Protein AF-A0A9E1LRX4-F1 (afdb_monomer)

pLDDT: mean 87.49, std 9.38, range [55.0, 97.81]

Sequence (116 aa):
MKLTSEQLVPWFNHRVYPMVAWVLVHFVLGALFVMAYGIAGHESGIPLFIISVAETLGVLLFVMSTIDDMKRLSEDMAEDFRSTRFGSSFVGFGVFALIFSILIIAVPVAHGLLFL

Nearest PDB structures (foldseek):
  9had-assembly1_A  TM=6.396E-01  e=3.186E+00  Dermatophagoides farinae

Structure (mmCIF, N/CA/C/O backbone):
data_AF-A0A9E1LRX4-F1
#
_entry.id   AF-A0A9E1LRX4-F1
#
loop_
_atom_site.group_PDB
_atom_site.id
_atom_site.type_symbol
_atom_site.label_atom_id
_atom_site.label_alt_id
_atom_site.label_comp_id
_atom_site.label_asym_id
_atom_site.label_entity_id
_atom_site.label_seq_id
_atom_site.pdbx_PDB_ins_code
_atom_site.Cartn_x
_atom_site.Cartn_y
_atom_site.Cartn_z
_atom_site.occupancy
_atom_site.B_iso_or_equiv
_atom_site.auth_seq_id
_atom_site.auth_comp_id
_atom_site.auth_asym_id
_atom_site.auth_atom_id
_atom_site.pdbx_PDB_model_num
ATOM 1 N N . MET A 1 1 ? -10.866 5.667 29.849 1.00 55.00 1 MET A N 1
ATOM 2 C CA . MET A 1 1 ? -12.247 6.052 29.478 1.00 55.00 1 MET A CA 1
ATOM 3 C C . MET A 1 1 ? -12.625 5.165 28.307 1.00 55.00 1 MET A C 1
ATOM 5 O O . MET A 1 1 ? -11.828 5.103 27.385 1.00 55.00 1 MET A O 1
ATOM 9 N N . LYS A 1 2 ? -13.724 4.409 28.374 1.00 67.06 2 LYS A N 1
ATOM 10 C CA . LYS A 1 2 ? -14.087 3.470 27.300 1.00 67.06 2 LYS A CA 1
ATOM 11 C C . LYS A 1 2 ? -14.806 4.228 26.172 1.00 67.06 2 LYS A C 1
ATOM 13 O O . LYS A 1 2 ? -15.649 5.070 26.473 1.00 67.06 2 LYS A O 1
ATOM 18 N N . LEU A 1 3 ? -14.443 3.979 24.913 1.00 68.62 3 LEU A N 1
ATOM 19 C CA . LEU A 1 3 ? -14.975 4.706 23.747 1.00 68.62 3 LEU A CA 1
ATOM 20 C C . LEU A 1 3 ? -16.400 4.253 23.381 1.00 68.62 3 LEU A C 1
ATOM 22 O O . LEU A 1 3 ? -16.699 3.059 23.440 1.00 68.62 3 LEU A O 1
ATOM 26 N N . THR A 1 4 ? -17.258 5.197 22.976 1.00 73.94 4 THR A N 1
ATOM 27 C CA . THR A 1 4 ? -18.653 4.941 22.557 1.00 73.94 4 THR A CA 1
ATOM 28 C C . THR A 1 4 ? -18.806 4.892 21.030 1.00 73.94 4 THR A C 1
ATOM 30 O O . THR A 1 4 ? -17.934 5.345 20.284 1.00 73.94 4 THR A O 1
ATOM 33 N N . SER A 1 5 ? -19.945 4.389 20.538 1.00 71.12 5 SER A N 1
ATOM 34 C CA . SER A 1 5 ? -20.263 4.330 19.0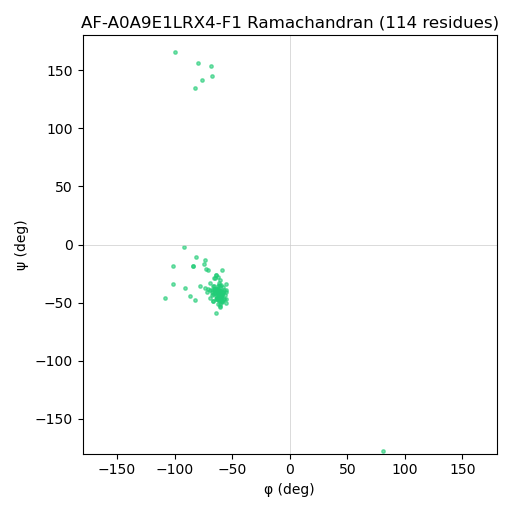99 1.00 71.12 5 SER A CA 1
ATOM 35 C C . SER A 1 5 ? -20.186 5.690 18.394 1.00 71.12 5 SER A C 1
ATOM 37 O O . SER A 1 5 ? -19.693 5.767 17.270 1.00 71.12 5 SER A O 1
ATOM 39 N N . GLU A 1 6 ? -20.637 6.762 19.053 1.00 76.75 6 GLU A N 1
ATOM 40 C CA . GLU A 1 6 ? -20.623 8.130 18.508 1.00 76.75 6 GLU A CA 1
ATOM 41 C C . GLU A 1 6 ? -19.200 8.649 18.256 1.00 76.75 6 GLU A C 1
ATOM 43 O O . GLU A 1 6 ? -18.991 9.480 17.377 1.00 76.75 6 GLU A O 1
ATOM 48 N N . GLN A 1 7 ? -18.212 8.128 18.987 1.00 76.56 7 GLN A N 1
ATOM 49 C CA . GLN A 1 7 ? -16.800 8.478 18.825 1.00 76.56 7 GLN A CA 1
ATOM 50 C C . GLN A 1 7 ? -16.094 7.553 17.823 1.00 76.56 7 GLN A C 1
ATOM 52 O O . GLN A 1 7 ? -15.266 8.002 17.030 1.00 76.56 7 GLN A O 1
ATOM 57 N N . LEU A 1 8 ? -16.437 6.262 17.828 1.00 74.81 8 LEU A N 1
ATOM 58 C CA . LEU A 1 8 ? -15.768 5.234 17.026 1.00 74.81 8 LEU A CA 1
ATOM 59 C C . LEU A 1 8 ? -16.180 5.234 15.550 1.00 74.81 8 LEU A C 1
ATOM 61 O O . LEU A 1 8 ? -15.338 4.977 14.693 1.00 74.81 8 LEU A O 1
ATOM 65 N N . VAL A 1 9 ? -17.442 5.530 15.227 1.00 77.62 9 VAL A N 1
ATOM 66 C CA . VAL A 1 9 ? -17.918 5.522 13.831 1.00 77.62 9 VAL A CA 1
ATOM 67 C C . VAL A 1 9 ? -17.264 6.630 12.987 1.00 77.62 9 VAL A C 1
ATOM 69 O O . VAL A 1 9 ? -16.729 6.311 11.922 1.00 77.62 9 VAL A O 1
ATOM 72 N N . PRO A 1 10 ? -17.217 7.906 13.427 1.00 83.31 10 PRO A N 1
ATOM 73 C CA . PRO A 1 10 ? -16.497 8.945 12.689 1.00 83.31 10 PRO A CA 1
ATOM 74 C C . PRO A 1 10 ? -15.004 8.633 12.568 1.00 83.31 10 PRO A C 1
ATOM 76 O O . PRO A 1 10 ? -14.431 8.778 11.490 1.00 83.31 10 PRO A O 1
ATOM 79 N N . TRP A 1 11 ? -14.383 8.143 13.646 1.00 83.62 11 TRP A N 1
ATOM 80 C CA . TRP A 1 11 ? -12.981 7.728 13.628 1.00 83.62 11 TRP A CA 1
ATOM 81 C C . TRP A 1 11 ? -12.718 6.656 12.559 1.00 83.62 11 TRP A C 1
ATOM 83 O O . TRP A 1 11 ? -11.794 6.800 11.756 1.00 83.62 11 TRP A O 1
ATOM 93 N N . PHE A 1 12 ? -13.570 5.628 12.491 1.00 81.69 12 PHE A N 1
ATOM 94 C CA . PHE A 1 12 ? -13.454 4.551 11.508 1.00 81.69 12 PHE A CA 1
ATOM 95 C C . PHE A 1 12 ? -13.523 5.099 10.079 1.00 81.69 12 PHE A C 1
ATOM 97 O O . PHE A 1 12 ? -12.679 4.766 9.247 1.00 81.69 12 PHE A O 1
ATOM 104 N N . ASN A 1 13 ? -14.464 6.009 9.810 1.00 83.06 13 ASN A N 1
ATOM 105 C CA . ASN A 1 13 ? -14.600 6.648 8.502 1.00 83.06 13 ASN A CA 1
ATOM 106 C C . ASN A 1 13 ? -13.361 7.470 8.112 1.00 83.06 13 ASN A C 1
ATOM 108 O O . ASN A 1 13 ? -12.998 7.500 6.939 1.00 83.06 13 ASN A O 1
ATOM 112 N N . HIS A 1 14 ? -12.701 8.117 9.075 1.00 86.00 14 HIS A N 1
ATOM 113 C CA . HIS A 1 14 ? -11.516 8.941 8.830 1.00 86.00 14 HIS A CA 1
ATOM 114 C C . HIS A 1 14 ? -10.200 8.158 8.766 1.00 86.00 14 HIS A C 1
ATOM 116 O O . HIS A 1 14 ? -9.219 8.684 8.243 1.00 86.00 14 HIS A O 1
ATOM 122 N N . ARG A 1 15 ? -10.146 6.925 9.286 1.00 84.88 15 ARG A N 1
ATOM 123 C CA . ARG A 1 15 ? -8.915 6.113 9.296 1.00 84.88 15 ARG A CA 1
ATOM 124 C C . ARG A 1 15 ? -8.962 4.943 8.324 1.00 84.88 15 ARG A C 1
ATOM 126 O O . ARG A 1 15 ? -8.022 4.755 7.558 1.00 84.88 15 ARG A O 1
ATOM 133 N N . VAL A 1 16 ? -10.059 4.191 8.295 1.00 83.75 16 VAL A N 1
ATOM 134 C CA . VAL A 1 16 ? -10.131 2.931 7.542 1.00 83.75 16 VAL A CA 1
ATOM 135 C C . VAL A 1 16 ? -10.425 3.157 6.071 1.00 83.75 16 VAL A C 1
ATOM 137 O O . VAL A 1 16 ? -9.722 2.602 5.233 1.00 83.75 16 VAL A O 1
ATOM 140 N N . TYR A 1 17 ? -11.423 3.977 5.728 1.00 84.88 17 TYR A N 1
ATOM 141 C CA . TYR A 1 17 ? -11.749 4.204 4.316 1.00 84.88 17 TYR A CA 1
ATOM 142 C C . TYR A 1 17 ? -10.614 4.870 3.535 1.00 84.88 17 TYR A C 1
ATOM 144 O O . TYR A 1 17 ? -10.337 4.404 2.430 1.00 84.88 17 TYR A O 1
ATOM 152 N N . PRO A 1 18 ? -9.895 5.872 4.078 1.00 88.62 18 PRO A N 1
ATOM 153 C CA . PRO A 1 18 ? -8.713 6.400 3.408 1.00 88.62 18 PRO A CA 1
ATOM 154 C C . PRO A 1 18 ? -7.613 5.353 3.234 1.00 88.62 18 PRO A C 1
ATOM 156 O O . PRO A 1 18 ? -7.015 5.295 2.166 1.00 88.62 18 PRO A O 1
ATOM 159 N N . MET A 1 19 ? -7.373 4.494 4.234 1.00 89.75 19 MET A N 1
ATOM 160 C CA . MET A 1 19 ? -6.409 3.397 4.099 1.00 89.75 19 MET A CA 1
ATOM 161 C C . MET A 1 19 ? -6.818 2.439 2.973 1.00 89.75 19 MET A C 1
ATOM 163 O O . MET A 1 19 ? -6.011 2.161 2.092 1.00 89.75 19 MET A O 1
ATOM 167 N N . VAL A 1 20 ? -8.080 1.997 2.941 1.00 88.56 20 VAL A N 1
ATOM 168 C CA . VAL A 1 20 ? -8.591 1.115 1.878 1.00 88.56 20 VAL A CA 1
ATOM 169 C C . VAL A 1 20 ? -8.475 1.785 0.507 1.00 88.56 20 VAL A C 1
ATOM 171 O O . VAL A 1 20 ? -8.049 1.144 -0.450 1.00 88.56 20 VAL A O 1
ATOM 174 N N . ALA A 1 21 ? -8.800 3.075 0.404 1.00 91.44 21 ALA A N 1
ATOM 175 C CA . ALA A 1 21 ? -8.646 3.830 -0.835 1.00 91.44 21 ALA A CA 1
ATOM 176 C C . ALA A 1 21 ? -7.182 3.863 -1.303 1.00 91.44 21 ALA A C 1
ATOM 178 O O . ALA A 1 21 ? -6.921 3.616 -2.477 1.00 91.44 21 ALA A O 1
ATOM 179 N N . TRP A 1 22 ? -6.228 4.085 -0.394 1.00 92.25 22 TRP A N 1
ATOM 180 C CA . TRP A 1 22 ? -4.798 4.031 -0.708 1.00 92.25 22 TRP A CA 1
ATOM 181 C C . TRP A 1 22 ? -4.341 2.647 -1.170 1.00 92.25 22 TRP A C 1
ATOM 183 O O . TRP A 1 22 ? -3.587 2.554 -2.133 1.00 92.25 22 TRP A O 1
ATOM 193 N N . VAL A 1 23 ? -4.841 1.573 -0.555 1.00 92.50 23 VAL A N 1
ATOM 194 C CA . VAL A 1 23 ? -4.562 0.198 -1.000 1.00 92.50 23 VAL A CA 1
ATOM 195 C C . VAL A 1 23 ? -5.104 -0.058 -2.411 1.00 92.50 23 VAL A C 1
ATOM 197 O O . VAL A 1 23 ? -4.447 -0.708 -3.217 1.00 92.50 23 VAL A O 1
ATOM 200 N N . LEU A 1 24 ? -6.280 0.468 -2.758 1.00 93.81 24 LEU A N 1
ATOM 201 C CA . LEU A 1 24 ? -6.804 0.356 -4.124 1.00 93.81 24 LEU A CA 1
ATOM 202 C C . LEU A 1 24 ? -5.967 1.164 -5.123 1.00 93.81 24 LEU A C 1
ATOM 204 O O . LEU A 1 24 ? -5.644 0.662 -6.199 1.00 93.81 24 LEU A O 1
ATOM 208 N N . VAL A 1 25 ? -5.587 2.391 -4.757 1.00 95.75 25 VAL A N 1
ATOM 209 C CA . VAL A 1 25 ? -4.704 3.242 -5.567 1.00 95.75 25 VAL A CA 1
ATOM 210 C C . VAL A 1 25 ? -3.366 2.550 -5.820 1.00 95.75 25 VAL A C 1
ATOM 212 O O . VAL A 1 25 ? -2.896 2.575 -6.952 1.00 95.75 25 VAL A O 1
ATOM 215 N N . HIS A 1 26 ? -2.807 1.869 -4.822 1.00 96.81 26 HIS A N 1
ATOM 216 C CA . HIS A 1 26 ? -1.571 1.101 -4.945 1.00 96.81 26 HIS A CA 1
ATOM 217 C C . HIS A 1 26 ? -1.622 0.063 -6.069 1.00 96.81 26 HIS A C 1
ATOM 219 O O . HIS A 1 26 ? -0.760 0.039 -6.948 1.00 96.81 26 HIS A O 1
ATOM 225 N N . PHE A 1 27 ? -2.676 -0.757 -6.113 1.00 96.69 27 PHE A N 1
ATOM 226 C CA . PHE A 1 27 ? -2.824 -1.756 -7.174 1.00 96.69 27 PHE A CA 1
ATOM 227 C C . PHE A 1 27 ? -3.024 -1.124 -8.555 1.00 96.69 27 PHE A C 1
ATOM 229 O O . PHE A 1 27 ? -2.504 -1.635 -9.549 1.00 96.69 27 PHE A O 1
ATOM 236 N N . VAL A 1 28 ? -3.737 0.004 -8.627 1.00 97.69 28 VAL A N 1
ATOM 237 C CA . VAL A 1 28 ? -3.889 0.761 -9.877 1.00 97.69 28 VAL A CA 1
ATOM 238 C C . VAL A 1 28 ? -2.540 1.308 -10.343 1.00 97.69 28 VAL A C 1
ATOM 240 O O . VAL A 1 28 ? -2.186 1.135 -11.507 1.00 97.69 28 VAL A O 1
ATOM 243 N N . LEU A 1 29 ? -1.763 1.922 -9.447 1.00 96.88 29 LEU A N 1
ATOM 244 C CA . LEU A 1 29 ? -0.426 2.432 -9.754 1.00 96.88 29 LEU A CA 1
ATOM 245 C C . LEU A 1 29 ? 0.514 1.313 -10.196 1.00 96.88 29 LEU A C 1
ATOM 247 O O . LEU A 1 29 ? 1.252 1.502 -11.159 1.00 96.88 29 LEU A O 1
ATOM 251 N N . GLY A 1 30 ? 0.429 0.134 -9.579 1.00 96.38 30 GLY A N 1
ATOM 252 C CA . GLY A 1 30 ? 1.212 -1.015 -10.018 1.00 96.38 30 GLY A CA 1
ATOM 253 C C . GLY A 1 30 ? 0.933 -1.398 -11.472 1.00 96.38 30 GLY A C 1
ATOM 254 O O . GLY A 1 30 ? 1.852 -1.488 -12.283 1.00 96.38 30 GLY A O 1
ATOM 255 N N . ALA A 1 31 ? -0.342 -1.506 -11.856 1.00 97.06 31 ALA A N 1
ATOM 256 C CA . ALA A 1 31 ? -0.702 -1.748 -13.254 1.00 97.06 31 ALA A CA 1
ATOM 257 C C . ALA A 1 31 ? -0.219 -0.6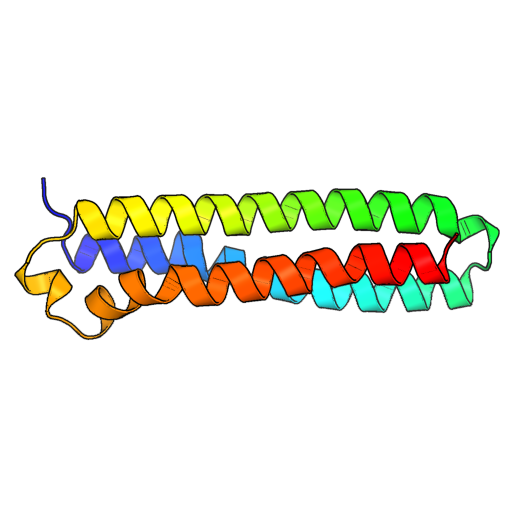20 -14.191 1.00 97.06 31 ALA A C 1
ATOM 259 O O . ALA A 1 31 ? 0.271 -0.888 -15.292 1.00 97.06 31 ALA A O 1
ATOM 260 N N . LEU A 1 32 ? -0.322 0.640 -13.755 1.00 97.44 32 LEU A N 1
ATOM 261 C CA . LEU A 1 32 ? 0.147 1.797 -14.521 1.00 97.44 32 LEU A CA 1
ATOM 262 C C . LEU A 1 32 ? 1.666 1.778 -14.738 1.00 97.44 32 LEU A C 1
ATOM 264 O O . LEU A 1 32 ? 2.112 2.119 -15.832 1.00 97.44 32 LEU A O 1
ATOM 268 N N . PHE A 1 33 ? 2.463 1.350 -13.757 1.00 97.62 33 PHE A N 1
ATOM 269 C CA . PHE A 1 33 ? 3.919 1.263 -13.902 1.00 97.62 33 PHE A CA 1
ATOM 270 C C . PHE A 1 33 ? 4.334 0.193 -14.909 1.00 97.62 33 PHE A C 1
ATOM 272 O O . PHE A 1 33 ? 5.224 0.445 -15.719 1.00 97.62 33 PHE A O 1
ATOM 279 N N . VAL A 1 34 ? 3.651 -0.954 -14.939 1.00 97.06 34 VAL A N 1
ATOM 280 C CA . VAL A 1 34 ? 3.886 -1.982 -15.968 1.00 97.06 34 VAL A CA 1
ATOM 281 C C . VAL A 1 34 ? 3.586 -1.439 -17.367 1.00 97.06 34 VAL A C 1
ATOM 283 O O . VAL A 1 34 ? 4.380 -1.630 -18.289 1.00 97.06 34 VAL A O 1
ATOM 286 N N . MET A 1 35 ? 2.475 -0.714 -17.536 1.00 97.31 35 MET A N 1
ATOM 287 C CA . MET A 1 35 ? 2.148 -0.080 -18.819 1.00 97.31 35 MET A CA 1
ATOM 288 C C . MET A 1 35 ? 3.163 1.004 -19.202 1.00 97.31 35 MET A C 1
ATOM 290 O O . MET A 1 35 ? 3.579 1.067 -20.358 1.00 97.31 35 MET A O 1
ATOM 294 N N . ALA A 1 36 ? 3.599 1.825 -18.244 1.00 96.50 36 ALA A N 1
ATOM 295 C CA . ALA A 1 36 ? 4.613 2.850 -18.468 1.00 96.50 36 ALA A CA 1
ATOM 296 C C . ALA A 1 36 ? 5.945 2.237 -18.920 1.00 96.50 36 ALA A C 1
AT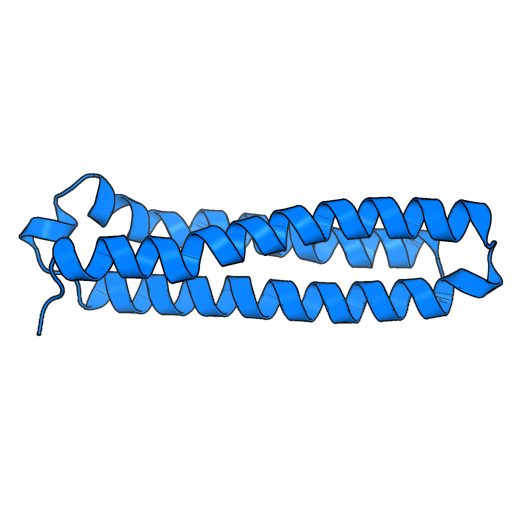OM 298 O O . ALA A 1 36 ? 6.527 2.714 -19.892 1.00 96.50 36 ALA A O 1
ATOM 299 N N . TYR A 1 37 ? 6.381 1.147 -18.282 1.00 97.31 37 TYR A N 1
ATOM 300 C CA . TYR A 1 37 ? 7.576 0.403 -18.680 1.00 97.31 37 TYR A CA 1
ATOM 301 C C . TYR A 1 37 ? 7.463 -0.133 -20.113 1.00 97.31 37 TYR A C 1
ATOM 303 O O . TYR A 1 37 ? 8.378 0.039 -20.916 1.00 97.31 37 TYR A O 1
ATOM 311 N N . GLY A 1 38 ? 6.309 -0.709 -20.471 1.00 95.69 38 GLY A N 1
ATOM 312 C CA . GLY A 1 38 ? 6.052 -1.206 -21.826 1.00 95.69 38 GLY A CA 1
ATOM 313 C C . GLY A 1 38 ? 6.126 -0.128 -22.916 1.00 95.69 38 GLY A C 1
ATOM 314 O O . GLY A 1 38 ? 6.508 -0.433 -24.042 1.00 95.69 38 GLY A O 1
ATOM 315 N N . ILE A 1 39 ? 5.795 1.126 -22.590 1.00 96.88 39 ILE A N 1
ATOM 316 C CA . ILE A 1 39 ? 5.843 2.262 -23.528 1.00 96.88 39 ILE A CA 1
ATOM 317 C C . ILE A 1 39 ? 7.237 2.903 -23.569 1.00 96.88 39 ILE A C 1
ATOM 319 O O . ILE A 1 39 ? 7.727 3.237 -24.646 1.00 96.88 39 ILE A O 1
ATOM 323 N N . ALA A 1 40 ? 7.864 3.109 -22.409 1.00 95.25 40 ALA A N 1
ATOM 324 C CA . ALA A 1 40 ? 9.124 3.843 -22.285 1.00 95.25 40 ALA A CA 1
ATOM 325 C C . ALA A 1 40 ? 10.370 2.977 -22.542 1.00 95.25 40 ALA A C 1
ATOM 327 O O . ALA A 1 40 ? 11.439 3.512 -22.834 1.00 95.25 40 ALA A O 1
ATOM 328 N N . GLY A 1 41 ? 10.240 1.650 -22.462 1.00 92.00 41 GLY A N 1
ATOM 329 C CA . GLY A 1 41 ? 11.327 0.704 -22.688 1.00 92.00 41 GLY A CA 1
ATOM 330 C C . GLY A 1 41 ? 12.242 0.512 -21.475 1.00 92.00 41 GLY A C 1
ATOM 331 O O . GLY A 1 41 ? 12.029 1.075 -20.400 1.00 92.00 41 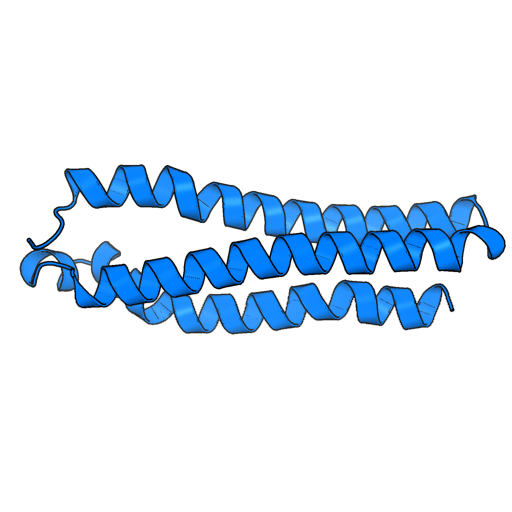GLY A O 1
ATOM 332 N N . HIS A 1 42 ? 13.278 -0.309 -21.660 1.00 93.19 42 HIS A N 1
ATOM 333 C CA . HIS A 1 42 ? 14.090 -0.869 -20.573 1.00 93.19 42 HIS A CA 1
ATOM 334 C C . HIS A 1 42 ? 14.763 0.178 -19.668 1.00 93.19 42 HIS A C 1
ATOM 336 O O . HIS A 1 42 ? 14.778 0.013 -18.452 1.00 93.19 42 HIS A O 1
ATOM 342 N N . GLU A 1 43 ? 15.223 1.301 -20.228 1.00 95.12 43 GLU A N 1
ATOM 343 C CA . GLU A 1 43 ? 15.877 2.391 -19.479 1.00 95.12 43 GLU A CA 1
ATOM 344 C C . GLU A 1 43 ? 14.986 2.998 -18.377 1.00 95.12 43 GLU A C 1
ATOM 346 O O . GLU A 1 43 ? 15.473 3.595 -17.418 1.00 95.12 43 GLU A O 1
ATOM 351 N N . SER A 1 44 ? 13.663 2.835 -18.486 1.00 95.69 44 SER A N 1
ATOM 352 C CA . SER A 1 44 ? 12.711 3.293 -17.469 1.00 95.69 44 SER A CA 1
ATOM 353 C C . SER A 1 44 ? 12.567 2.342 -16.272 1.00 95.69 44 SER A C 1
ATOM 355 O O . SER A 1 44 ? 11.984 2.732 -15.259 1.00 95.69 44 SER A O 1
ATOM 357 N N . GLY A 1 45 ? 13.111 1.123 -16.354 1.00 96.12 45 GLY A N 1
ATOM 358 C CA . GLY A 1 45 ? 12.897 0.053 -15.379 1.00 96.12 45 GLY A CA 1
ATOM 359 C C . GLY A 1 45 ? 13.361 0.404 -13.966 1.00 96.12 45 GLY A C 1
ATOM 360 O O . GLY A 1 45 ? 12.569 0.347 -13.024 1.00 96.12 45 GLY A O 1
ATOM 361 N N . ILE A 1 46 ? 14.613 0.849 -13.813 1.00 97.56 46 ILE A N 1
ATOM 362 C CA . ILE A 1 46 ? 15.168 1.225 -12.501 1.00 97.56 46 ILE A CA 1
ATOM 363 C C . ILE A 1 46 ? 14.374 2.382 -11.859 1.00 97.56 46 ILE A C 1
ATOM 365 O O . ILE A 1 46 ? 13.950 2.231 -10.709 1.00 97.56 46 ILE A O 1
ATOM 369 N N . PRO A 1 47 ? 14.115 3.515 -12.550 1.00 97.19 47 PRO A N 1
ATOM 370 C CA . PRO A 1 47 ? 13.276 4.579 -12.000 1.00 97.19 47 PRO A CA 1
ATOM 371 C C . PRO A 1 47 ? 11.884 4.105 -11.561 1.00 97.19 47 PRO A C 1
ATOM 373 O O . PRO A 1 47 ? 11.452 4.424 -10.453 1.00 97.19 47 PRO 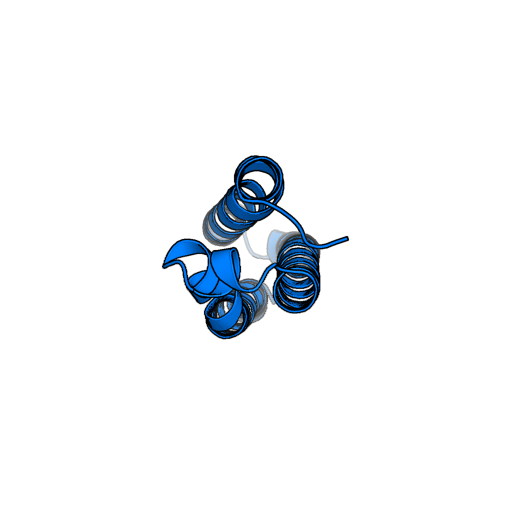A O 1
ATOM 376 N N . LEU A 1 48 ? 11.190 3.322 -12.396 1.00 97.62 48 LEU A N 1
ATOM 377 C CA . 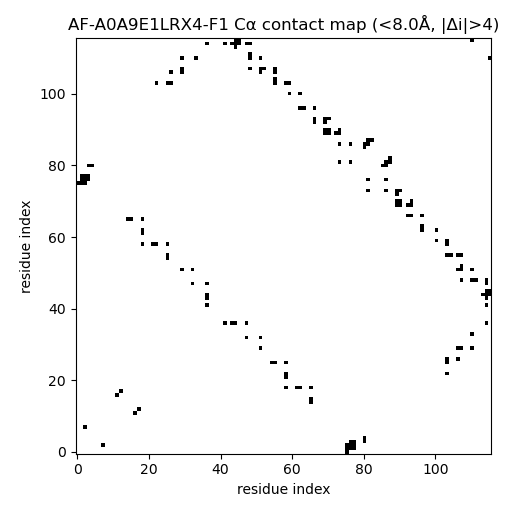LEU A 1 48 ? 9.849 2.815 -12.086 1.00 97.62 48 LEU A CA 1
ATOM 378 C C . LEU A 1 48 ? 9.861 1.850 -10.895 1.00 97.62 48 LEU A C 1
ATOM 380 O O . LEU A 1 48 ? 8.969 1.910 -10.046 1.00 97.62 48 LEU A O 1
ATOM 384 N N . PHE A 1 49 ? 10.891 1.010 -10.781 1.00 97.81 49 PHE A N 1
ATOM 385 C CA . PHE A 1 49 ? 11.063 0.117 -9.639 1.00 97.81 49 PHE A CA 1
ATOM 386 C C . PHE A 1 49 ? 11.259 0.895 -8.331 1.00 97.81 49 PHE A C 1
ATOM 388 O O . PHE A 1 49 ? 10.592 0.601 -7.339 1.00 97.81 49 PHE A O 1
ATOM 395 N N . ILE A 1 50 ? 12.104 1.934 -8.328 1.00 97.75 50 ILE A N 1
ATOM 396 C CA . ILE A 1 50 ? 12.325 2.784 -7.144 1.00 97.75 50 ILE A CA 1
ATOM 397 C C . ILE A 1 50 ? 11.017 3.448 -6.698 1.00 97.75 50 ILE A C 1
ATOM 399 O O . ILE A 1 50 ? 10.695 3.432 -5.508 1.00 97.75 50 ILE A O 1
ATOM 403 N N . ILE A 1 51 ? 10.248 4.001 -7.643 1.00 97.50 51 ILE A N 1
ATOM 404 C CA . ILE A 1 51 ? 8.951 4.626 -7.347 1.00 97.50 51 ILE A CA 1
ATOM 405 C C . ILE A 1 51 ? 7.987 3.591 -6.763 1.00 97.50 51 ILE A C 1
ATOM 407 O O . ILE A 1 51 ? 7.348 3.868 -5.750 1.00 97.50 51 ILE A O 1
ATOM 411 N N . SER A 1 52 ? 7.923 2.390 -7.343 1.00 97.75 52 SER A N 1
ATOM 412 C CA . SER A 1 52 ? 7.085 1.312 -6.819 1.00 97.75 52 SER A CA 1
ATOM 413 C C . SER A 1 52 ? 7.453 0.926 -5.391 1.00 97.75 52 SER A C 1
ATOM 415 O O . SER A 1 52 ? 6.554 0.768 -4.568 1.00 97.75 52 SER A O 1
ATOM 417 N N . VAL A 1 53 ? 8.741 0.787 -5.070 1.00 97.81 53 VAL A N 1
ATOM 418 C CA . VAL A 1 53 ? 9.175 0.462 -3.704 1.00 97.81 53 VAL A CA 1
ATOM 419 C C . VAL A 1 53 ? 8.781 1.579 -2.738 1.00 97.81 53 VAL A C 1
ATOM 421 O O . VAL A 1 53 ? 8.208 1.299 -1.686 1.00 97.81 53 VAL A O 1
ATOM 424 N N . ALA A 1 54 ? 9.044 2.839 -3.091 1.00 97.44 54 ALA A N 1
ATOM 425 C CA . ALA A 1 54 ? 8.724 3.983 -2.240 1.00 97.44 54 ALA A CA 1
ATOM 426 C C . ALA A 1 54 ? 7.216 4.098 -1.963 1.00 97.44 54 ALA A C 1
ATOM 428 O O . ALA A 1 54 ? 6.800 4.296 -0.821 1.00 97.44 54 ALA A O 1
ATOM 429 N N . GLU A 1 55 ? 6.398 3.930 -2.998 1.00 96.19 55 GLU A N 1
ATOM 430 C CA . GLU A 1 55 ? 4.943 3.971 -2.896 1.00 96.19 55 GLU A CA 1
ATOM 431 C C . GLU A 1 55 ? 4.404 2.789 -2.068 1.00 96.19 55 GLU A C 1
ATOM 433 O O . GLU A 1 55 ? 3.625 3.010 -1.139 1.00 96.19 55 GLU A O 1
ATOM 438 N N . THR A 1 56 ? 4.930 1.575 -2.271 1.00 97.06 56 THR A N 1
ATOM 439 C CA . THR A 1 56 ? 4.597 0.393 -1.451 1.00 97.06 56 THR A CA 1
ATOM 440 C C . THR A 1 56 ? 4.885 0.640 0.028 1.00 97.06 56 THR A C 1
ATOM 442 O O . THR A 1 56 ? 4.048 0.350 0.882 1.00 97.06 56 THR A O 1
ATOM 445 N N . LEU A 1 57 ? 6.061 1.187 0.359 1.00 96.19 57 LEU A N 1
ATOM 446 C CA . LEU A 1 57 ? 6.425 1.491 1.746 1.00 96.19 57 LEU A CA 1
ATOM 447 C C . LEU A 1 57 ? 5.453 2.498 2.371 1.00 96.19 57 LEU A C 1
ATOM 449 O O . LEU A 1 57 ? 5.049 2.321 3.520 1.00 96.19 57 LEU A O 1
ATOM 453 N N . GLY A 1 58 ? 5.031 3.513 1.612 1.00 93.88 58 GLY A N 1
ATOM 454 C CA . GLY A 1 58 ? 4.005 4.460 2.046 1.00 93.88 58 GLY A CA 1
ATOM 455 C C . GLY A 1 58 ? 2.684 3.768 2.389 1.00 93.88 58 GLY A C 1
ATOM 456 O O . GLY A 1 58 ? 2.136 3.974 3.472 1.00 93.88 58 GLY A O 1
ATOM 457 N N . VAL A 1 59 ? 2.198 2.893 1.508 1.00 94.06 59 VAL A N 1
ATOM 458 C CA . VAL A 1 59 ? 0.940 2.154 1.708 1.00 94.06 59 VAL A CA 1
ATOM 459 C C . VAL A 1 59 ? 1.047 1.195 2.896 1.00 94.06 59 VAL A C 1
ATOM 461 O O . VAL A 1 59 ? 0.139 1.142 3.728 1.00 94.06 59 VAL A O 1
ATOM 464 N N . LEU A 1 60 ? 2.175 0.493 3.044 1.00 92.94 60 LEU A N 1
ATOM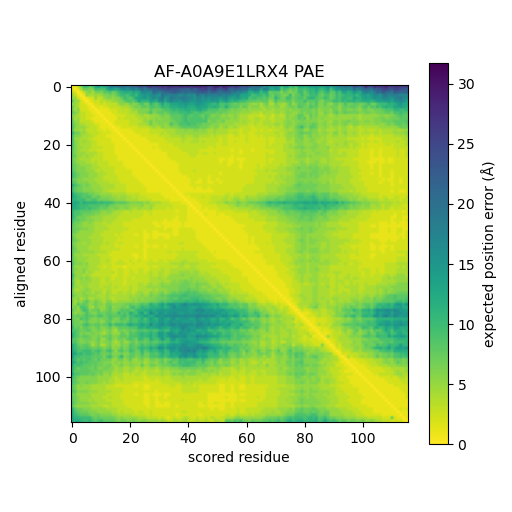 465 C CA . LEU A 1 60 ? 2.431 -0.374 4.196 1.00 92.94 60 LEU A CA 1
ATOM 466 C C . LEU A 1 60 ? 2.405 0.405 5.512 1.00 92.94 60 LEU A C 1
ATOM 468 O O . LEU A 1 60 ? 1.817 -0.076 6.477 1.00 92.94 60 LEU A O 1
ATOM 472 N N . LEU A 1 61 ? 2.968 1.615 5.564 1.00 90.62 61 LEU A N 1
ATOM 473 C CA . LEU A 1 61 ? 2.889 2.462 6.759 1.00 90.62 61 LEU A CA 1
ATOM 474 C C . LEU A 1 61 ? 1.436 2.808 7.119 1.00 90.62 61 LEU A C 1
ATOM 476 O O . LEU A 1 61 ? 1.071 2.746 8.294 1.00 90.62 61 LEU A O 1
ATOM 480 N N . PHE A 1 62 ? 0.587 3.109 6.132 1.00 88.25 62 PHE A N 1
ATOM 481 C CA . PHE A 1 62 ? -0.842 3.353 6.363 1.00 88.25 62 PHE A CA 1
ATOM 482 C C . PHE A 1 62 ? -1.573 2.111 6.883 1.00 88.25 62 PHE A C 1
ATOM 484 O O . PHE A 1 62 ? -2.351 2.208 7.838 1.00 88.25 62 PHE A O 1
ATOM 491 N N . VAL A 1 63 ? -1.313 0.943 6.291 1.00 89.38 63 VAL A N 1
ATOM 492 C CA . VAL A 1 63 ? -1.905 -0.328 6.732 1.00 89.38 63 VAL A CA 1
ATOM 493 C C . VAL A 1 63 ? -1.461 -0.651 8.155 1.00 89.38 63 VAL A C 1
ATOM 495 O O . VAL A 1 63 ? -2.310 -0.859 9.019 1.00 89.38 63 VAL A O 1
ATOM 498 N N . MET A 1 64 ? -0.157 -0.607 8.436 1.00 87.50 64 MET A N 1
ATOM 499 C CA . MET A 1 64 ? 0.395 -0.896 9.761 1.00 87.50 64 MET A CA 1
ATOM 500 C C . MET A 1 64 ? -0.106 0.090 10.821 1.00 87.50 64 MET A C 1
ATOM 502 O O . MET A 1 64 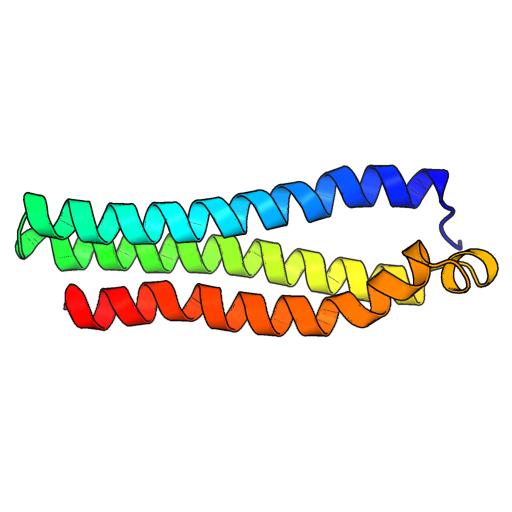? -0.526 -0.340 11.894 1.00 87.50 64 MET A O 1
ATOM 506 N N . SER A 1 65 ? -0.175 1.390 10.508 1.00 87.50 65 SER A N 1
ATOM 507 C CA . SER A 1 65 ? -0.772 2.383 11.412 1.00 87.50 65 SER A CA 1
ATOM 508 C C . SER A 1 65 ? -2.239 2.074 11.709 1.00 87.50 65 SER A C 1
ATOM 510 O O . SER A 1 65 ? -2.679 2.257 12.841 1.00 87.50 65 SER A O 1
ATOM 512 N N . THR A 1 66 ? -3.001 1.614 10.716 1.00 86.81 66 THR A N 1
ATOM 513 C CA . THR A 1 66 ? -4.417 1.272 10.907 1.00 86.81 66 THR A CA 1
ATOM 514 C C . THR A 1 66 ? -4.565 0.001 11.745 1.00 86.81 66 THR A C 1
ATOM 516 O O . THR A 1 66 ? -5.445 -0.062 12.598 1.00 86.81 66 THR A O 1
ATOM 519 N N . ILE A 1 67 ? -3.693 -0.998 11.562 1.00 85.06 67 ILE A N 1
ATOM 520 C CA . ILE A 1 67 ? -3.655 -2.203 12.410 1.00 85.06 67 ILE A CA 1
ATOM 521 C C . ILE A 1 67 ? -3.412 -1.831 13.869 1.00 85.06 67 ILE A C 1
ATOM 523 O O . ILE A 1 67 ? -4.121 -2.318 14.750 1.00 85.06 67 ILE A O 1
ATOM 527 N N . ASP A 1 68 ? -2.401 -1.005 14.126 1.00 85.69 68 ASP A N 1
ATOM 528 C CA . ASP A 1 68 ? -2.026 -0.633 15.487 1.00 85.69 68 ASP A CA 1
ATOM 529 C C . ASP A 1 68 ? -3.136 0.161 16.175 1.00 85.69 68 ASP A C 1
ATOM 531 O O . ASP A 1 68 ? -3.446 -0.105 17.339 1.00 85.69 68 ASP A O 1
ATOM 535 N N . ASP A 1 69 ? -3.800 1.064 15.451 1.00 85.38 69 ASP A N 1
ATOM 536 C CA . ASP A 1 69 ? -4.981 1.745 15.970 1.00 85.38 69 ASP A CA 1
ATOM 537 C C . ASP A 1 69 ? -6.109 0.757 16.297 1.00 85.38 69 ASP A C 1
ATOM 539 O O . ASP A 1 69 ? -6.694 0.828 17.374 1.00 85.38 69 ASP A O 1
ATOM 543 N N . MET A 1 70 ? -6.403 -0.194 15.403 1.00 83.56 70 MET A N 1
ATOM 544 C CA . MET A 1 70 ? -7.466 -1.184 15.613 1.00 83.56 70 MET A CA 1
ATOM 545 C C . MET A 1 70 ? -7.209 -2.067 16.830 1.00 83.56 70 MET A C 1
ATOM 547 O O . MET A 1 70 ? -8.137 -2.344 17.592 1.00 83.56 70 MET A O 1
ATOM 551 N N . LYS A 1 71 ? -5.951 -2.467 17.052 1.00 82.25 71 LYS A N 1
ATOM 552 C CA . LYS A 1 71 ? -5.547 -3.203 18.255 1.00 82.25 71 LYS A CA 1
ATOM 553 C C . LYS A 1 71 ? -5.823 -2.383 19.512 1.00 82.25 71 LYS A C 1
ATOM 555 O O . LYS A 1 71 ? -6.562 -2.850 20.376 1.00 82.25 71 LYS A O 1
ATOM 560 N N . ARG A 1 72 ? -5.322 -1.145 19.571 1.00 82.50 72 ARG A N 1
ATOM 561 C CA . ARG A 1 72 ? -5.524 -0.243 20.721 1.00 82.50 72 ARG A CA 1
ATOM 562 C C . ARG A 1 72 ? -7.006 0.019 20.990 1.00 82.50 72 ARG A C 1
ATOM 564 O O . ARG A 1 72 ? -7.462 -0.068 22.123 1.00 82.50 72 ARG A O 1
ATOM 571 N N . LEU A 1 73 ? -7.793 0.253 19.942 1.00 80.69 73 LEU A N 1
ATOM 572 C CA . LEU A 1 73 ? -9.235 0.467 20.074 1.00 80.69 73 LEU A CA 1
ATOM 573 C C . LEU A 1 73 ? -9.963 -0.778 20.572 1.00 80.69 73 LEU A C 1
ATOM 575 O O . LEU A 1 73 ? -10.864 -0.662 21.399 1.00 80.69 73 LEU A O 1
ATOM 579 N N . SER A 1 74 ? -9.563 -1.968 20.121 1.00 78.75 74 SER A N 1
ATOM 580 C CA . SER A 1 74 ? -10.149 -3.211 20.622 1.00 78.75 74 SER A CA 1
ATOM 581 C C . SER A 1 74 ? -9.917 -3.389 22.130 1.00 78.75 74 SER A C 1
ATOM 583 O O . SER A 1 74 ? -10.818 -3.857 22.832 1.00 78.75 74 SER A O 1
ATOM 585 N N . GLU A 1 75 ? -8.765 -2.944 22.645 1.00 80.88 75 GLU A N 1
ATOM 586 C CA . GLU A 1 75 ? -8.389 -2.978 24.066 1.00 80.88 75 GLU A CA 1
ATOM 587 C C . GLU A 1 75 ? -9.153 -1.935 24.903 1.00 80.88 75 GLU A C 1
ATOM 589 O O . GLU A 1 75 ? -9.614 -2.261 26.000 1.00 80.88 75 GLU A O 1
ATOM 594 N N . ASP A 1 76 ? -9.391 -0.742 24.353 1.00 80.50 76 ASP A N 1
ATOM 595 C CA . ASP A 1 76 ? -10.037 0.385 25.047 1.00 80.50 76 ASP A CA 1
ATOM 596 C C . ASP A 1 76 ? -11.570 0.461 24.871 1.00 80.50 76 ASP A C 1
ATOM 598 O O . ASP A 1 76 ? -12.243 1.325 25.448 1.00 80.50 76 ASP A O 1
ATOM 602 N N . MET A 1 77 ? -12.162 -0.443 24.087 1.00 78.69 77 MET A N 1
ATOM 603 C CA . MET A 1 77 ? -13.608 -0.493 23.854 1.00 78.69 77 MET A CA 1
ATOM 604 C C . MET A 1 77 ? -14.421 -0.893 25.095 1.00 78.69 77 MET A C 1
ATOM 606 O O . MET A 1 77 ? -14.035 -1.752 25.895 1.00 78.69 77 MET A O 1
ATOM 610 N N . ALA A 1 78 ? -15.614 -0.306 25.215 1.00 79.19 78 ALA A N 1
ATOM 611 C CA . ALA A 1 78 ? -16.591 -0.697 26.222 1.00 79.19 78 ALA A CA 1
ATOM 612 C C . ALA A 1 78 ? -17.174 -2.103 25.957 1.00 79.19 78 ALA A C 1
ATOM 614 O O . ALA A 1 78 ? -17.169 -2.587 24.824 1.00 79.19 78 ALA A O 1
ATOM 615 N N . GLU A 1 79 ? -17.635 -2.796 27.006 1.00 79.88 79 GLU A N 1
ATOM 616 C CA . GLU A 1 79 ? -18.120 -4.188 26.896 1.00 79.88 79 GLU A CA 1
ATOM 617 C C . GLU A 1 79 ? -19.409 -4.299 26.080 1.00 79.88 79 GLU A C 1
ATOM 619 O O . GLU A 1 79 ? -19.545 -5.187 25.239 1.00 79.88 79 GLU A O 1
ATOM 624 N N . ASP A 1 80 ? -20.320 -3.354 26.282 1.00 77.06 80 ASP A N 1
ATOM 625 C CA . ASP A 1 80 ? -21.533 -3.173 25.492 1.00 77.06 80 ASP A CA 1
ATOM 626 C C . ASP A 1 80 ? -21.201 -3.000 24.005 1.00 77.06 80 ASP A C 1
ATOM 628 O O . ASP A 1 80 ? -21.793 -3.670 23.160 1.00 77.06 80 ASP A O 1
ATOM 632 N N . PHE A 1 81 ? -20.183 -2.206 23.671 1.00 73.81 81 PHE A N 1
ATOM 633 C CA . PHE A 1 81 ? -19.765 -2.014 22.286 1.00 73.81 81 PHE A CA 1
ATOM 634 C C . PHE A 1 81 ? -19.071 -3.248 21.686 1.00 73.81 81 PHE A C 1
ATOM 636 O O . PHE A 1 81 ? -19.367 -3.617 20.546 1.00 73.81 81 PHE A O 1
ATOM 643 N N . ARG A 1 82 ? -18.209 -3.940 22.447 1.00 75.38 82 ARG A N 1
ATOM 644 C CA . ARG A 1 82 ? -17.585 -5.220 22.040 1.00 75.38 82 ARG A CA 1
ATOM 645 C C . ARG A 1 82 ? -18.614 -6.280 21.652 1.00 75.38 82 ARG A C 1
ATOM 647 O O . ARG A 1 82 ? -18.354 -7.064 20.745 1.00 75.38 82 ARG A O 1
ATOM 654 N N . SER A 1 83 ? -19.770 -6.285 22.315 1.00 79.38 83 SER A N 1
ATOM 655 C CA . SER A 1 83 ? -20.856 -7.236 22.050 1.00 79.38 83 SER A CA 1
ATOM 656 C C . SER A 1 83 ? -21.622 -6.965 20.744 1.00 79.38 83 SER A C 1
ATOM 658 O O . SER A 1 83 ? -22.368 -7.822 20.267 1.00 79.38 83 SER A O 1
ATOM 660 N N . THR A 1 84 ? -21.430 -5.793 20.128 1.00 78.81 84 THR A N 1
ATOM 661 C CA . THR A 1 84 ? -22.064 -5.443 18.851 1.00 78.81 84 THR A CA 1
ATOM 662 C C . THR A 1 84 ? -21.336 -6.072 17.660 1.00 78.81 84 THR A C 1
ATOM 664 O O . THR A 1 84 ? -20.131 -6.328 17.699 1.00 78.81 84 THR A O 1
ATOM 667 N N . ARG A 1 85 ? -22.045 -6.243 16.531 1.00 77.81 85 ARG A N 1
ATOM 668 C CA . ARG A 1 85 ? -21.429 -6.692 15.266 1.00 77.81 85 ARG A CA 1
ATOM 669 C C . ARG A 1 85 ? -20.264 -5.797 14.841 1.00 77.81 85 ARG A C 1
ATOM 671 O O . ARG A 1 85 ? -19.238 -6.306 14.400 1.00 77.81 85 ARG A O 1
ATOM 678 N N . PHE A 1 86 ? -20.409 -4.482 14.995 1.00 75.25 86 PHE A N 1
ATOM 679 C CA . PHE A 1 86 ? -19.360 -3.539 14.627 1.00 75.25 86 PHE A CA 1
ATOM 680 C C . PHE A 1 86 ? -18.137 -3.697 15.536 1.00 75.25 86 PHE A C 1
ATOM 682 O O . PHE A 1 86 ? -17.053 -3.922 15.011 1.00 75.25 86 PHE A O 1
ATOM 689 N N . GLY A 1 87 ? -18.304 -3.740 16.862 1.00 75.62 87 GLY A N 1
ATOM 690 C CA . GLY A 1 87 ? -17.203 -3.999 17.799 1.00 75.62 87 GLY A CA 1
ATOM 691 C C . GLY A 1 87 ? -16.477 -5.324 17.536 1.00 75.62 87 GLY A C 1
ATOM 692 O O . GLY A 1 87 ? -15.248 -5.368 17.551 1.00 75.62 87 GLY A O 1
ATOM 693 N N . SER A 1 88 ? -17.208 -6.389 17.189 1.00 77.75 88 SER A N 1
ATOM 694 C CA . SER A 1 88 ? -16.601 -7.688 16.859 1.00 77.75 88 SER A CA 1
ATOM 695 C C . SER A 1 88 ? -15.705 -7.665 15.607 1.00 77.75 88 SER A C 1
ATOM 697 O O . SER A 1 88 ? -14.749 -8.436 15.519 1.00 77.75 88 SER A O 1
ATOM 699 N N . SER A 1 89 ? -15.949 -6.749 14.659 1.00 77.06 89 SER A N 1
ATOM 700 C CA . SER A 1 89 ? -15.143 -6.640 13.431 1.00 77.06 89 SER A CA 1
ATOM 701 C C . SER A 1 89 ? -13.724 -6.103 13.656 1.00 77.06 89 SER A C 1
ATOM 703 O O . SER A 1 89 ? -12.835 -6.410 12.863 1.00 77.06 89 SER A O 1
ATOM 705 N N . PHE A 1 90 ? -13.473 -5.386 14.759 1.00 75.50 90 PHE A N 1
ATOM 706 C CA . PHE A 1 90 ? -12.145 -4.848 15.090 1.00 75.50 90 PHE A CA 1
ATOM 707 C C . PHE A 1 90 ? -11.149 -5.975 15.402 1.00 75.50 90 PHE A C 1
ATOM 709 O O . PHE A 1 90 ? -9.987 -5.901 15.013 1.00 75.50 90 PHE A O 1
ATOM 716 N N . VAL A 1 91 ? -11.614 -7.061 16.032 1.00 71.06 91 VAL A N 1
ATOM 717 C CA . VAL A 1 91 ? -10.782 -8.233 16.361 1.00 71.06 91 VAL A CA 1
ATOM 718 C C . VAL A 1 91 ? -10.380 -9.001 15.096 1.00 71.06 91 VAL A C 1
ATOM 720 O O . VAL A 1 91 ? -9.240 -9.442 14.966 1.00 71.06 91 VAL A O 1
ATOM 723 N N . GLY A 1 92 ? -11.294 -9.123 14.128 1.00 71.38 92 GLY A N 1
ATOM 724 C CA . GLY A 1 92 ? -11.035 -9.797 12.849 1.00 71.38 92 GLY A CA 1
ATOM 725 C C . GLY A 1 92 ? -10.161 -8.994 11.879 1.00 71.38 92 GLY A C 1
ATOM 726 O O . GLY A 1 92 ? -9.601 -9.560 10.940 1.00 71.38 92 GLY A O 1
ATOM 727 N N . PHE A 1 93 ? -10.005 -7.688 12.110 1.00 75.44 93 PHE A N 1
ATOM 728 C CA . PHE A 1 93 ? -9.288 -6.785 11.212 1.00 75.44 93 PHE A CA 1
ATOM 729 C C . PHE A 1 93 ? -7.809 -7.160 11.028 1.00 75.44 93 PHE A C 1
ATOM 731 O O . PHE A 1 93 ? -7.263 -7.016 9.934 1.00 75.44 93 PHE A O 1
ATOM 738 N N . GLY A 1 94 ? -7.167 -7.709 12.065 1.00 71.56 94 GLY A N 1
ATOM 739 C CA . GLY A 1 94 ? -5.757 -8.105 12.006 1.00 71.56 94 GLY A CA 1
ATOM 740 C C . GLY A 1 94 ? -5.451 -9.149 10.924 1.00 71.56 94 GLY A C 1
ATOM 741 O O . GLY A 1 94 ? -4.404 -9.076 10.284 1.00 71.56 94 GLY A O 1
ATOM 742 N N . VAL A 1 95 ? -6.378 -10.079 10.664 1.00 76.12 95 VAL A N 1
ATOM 743 C CA . VAL A 1 95 ? -6.215 -11.106 9.619 1.00 76.12 95 VAL A CA 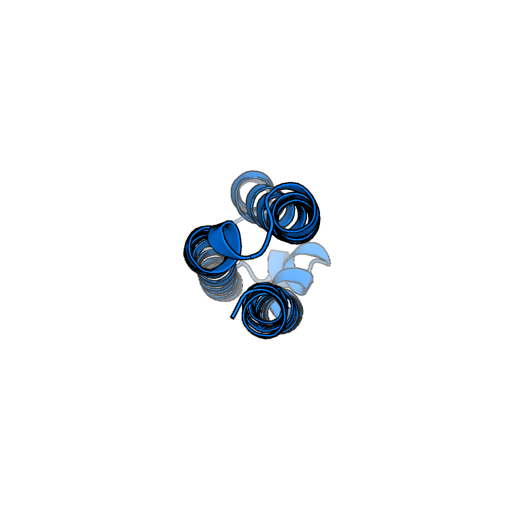1
ATOM 744 C C . VAL A 1 95 ? -6.266 -10.477 8.229 1.00 76.12 95 VAL A C 1
ATOM 746 O O . VAL A 1 95 ? -5.405 -10.755 7.395 1.00 76.12 95 VAL A O 1
ATOM 749 N N . PHE A 1 96 ? -7.235 -9.589 7.987 1.00 75.69 96 PHE A N 1
ATOM 750 C CA . PHE A 1 96 ? -7.338 -8.869 6.716 1.00 75.69 96 PHE A CA 1
ATOM 751 C C . PHE A 1 96 ? -6.084 -8.054 6.438 1.00 75.69 96 PHE A C 1
ATOM 753 O O . PHE A 1 96 ? -5.565 -8.070 5.326 1.00 75.69 96 PHE A O 1
ATOM 760 N N . ALA A 1 97 ? -5.564 -7.382 7.457 1.00 77.31 97 ALA A N 1
ATOM 761 C CA . ALA A 1 97 ? -4.416 -6.523 7.285 1.00 77.31 97 ALA A CA 1
ATOM 762 C C . ALA A 1 97 ? -3.121 -7.300 6.988 1.00 77.31 97 ALA A C 1
ATOM 764 O O . ALA A 1 97 ? -2.318 -6.844 6.181 1.00 77.31 97 ALA A O 1
ATOM 765 N N . LEU A 1 98 ? -2.950 -8.508 7.543 1.00 80.81 98 LEU A N 1
ATOM 766 C CA . LEU A 1 98 ? -1.857 -9.404 7.150 1.00 80.81 98 LEU A CA 1
ATOM 767 C C . LEU A 1 98 ? -1.952 -9.794 5.666 1.00 80.81 98 LEU A C 1
ATOM 769 O O . LEU A 1 98 ? -0.958 -9.710 4.947 1.00 80.81 98 LEU A O 1
ATOM 773 N N . ILE A 1 99 ? -3.144 -10.193 5.208 1.00 84.50 99 ILE A N 1
ATOM 774 C CA . ILE A 1 99 ? -3.378 -10.574 3.806 1.00 84.50 99 ILE A CA 1
ATOM 775 C C . ILE A 1 99 ? -3.078 -9.392 2.878 1.00 84.50 99 ILE A C 1
ATOM 777 O O . ILE A 1 99 ? -2.346 -9.554 1.903 1.00 84.50 99 ILE A O 1
ATOM 781 N N . PHE A 1 100 ? -3.583 -8.197 3.198 1.00 84.69 100 PHE A N 1
ATOM 782 C CA . PHE A 1 100 ? -3.312 -6.999 2.405 1.00 84.69 100 PHE A CA 1
ATOM 783 C C . PHE A 1 100 ? -1.825 -6.657 2.369 1.00 84.69 100 PHE A C 1
ATOM 785 O O . PHE A 1 100 ? -1.318 -6.392 1.286 1.00 84.69 100 PHE A O 1
ATOM 792 N N . SER A 1 101 ? -1.104 -6.731 3.490 1.00 89.06 101 SER A N 1
ATOM 793 C CA . SER A 1 101 ? 0.344 -6.485 3.509 1.00 89.06 101 SER A CA 1
ATOM 794 C C . SER A 1 101 ? 1.109 -7.425 2.576 1.00 89.06 101 SER A C 1
ATOM 796 O O . SER A 1 101 ? 2.001 -6.976 1.861 1.00 89.06 101 SER A O 1
ATOM 798 N N . ILE A 1 102 ? 0.740 -8.710 2.523 1.00 91.62 102 ILE A N 1
ATOM 799 C CA . ILE A 1 102 ? 1.349 -9.672 1.590 1.00 91.62 102 ILE A CA 1
ATOM 800 C C . ILE A 1 102 ? 1.062 -9.272 0.137 1.00 91.62 102 ILE A C 1
ATOM 802 O O . ILE A 1 102 ? 1.976 -9.255 -0.686 1.00 91.62 102 ILE A O 1
ATOM 806 N N . LEU A 1 103 ? -0.190 -8.925 -0.180 1.00 92.62 103 LEU A N 1
ATOM 807 C CA . LEU A 1 103 ? -0.584 -8.520 -1.533 1.00 92.62 103 LEU A CA 1
ATOM 808 C C . LEU A 1 103 ? 0.086 -7.210 -1.973 1.00 92.62 103 LEU A C 1
ATOM 810 O O . LEU A 1 103 ? 0.497 -7.098 -3.122 1.00 92.62 103 LEU A O 1
ATOM 814 N N . ILE A 1 104 ? 0.234 -6.249 -1.061 1.00 95.88 104 ILE A N 1
ATOM 815 C CA . ILE A 1 104 ? 0.927 -4.978 -1.299 1.00 95.88 104 ILE A CA 1
ATOM 816 C C . ILE A 1 104 ? 2.406 -5.238 -1.609 1.00 95.88 104 ILE A C 1
ATOM 818 O O . ILE A 1 104 ? 2.931 -4.737 -2.595 1.00 95.88 104 ILE A O 1
ATOM 822 N N . ILE A 1 105 ? 3.079 -6.094 -0.833 1.00 96.69 105 ILE A N 1
ATOM 823 C CA . ILE A 1 105 ? 4.490 -6.448 -1.075 1.00 96.69 105 ILE A CA 1
ATOM 824 C C . ILE A 1 105 ? 4.674 -7.209 -2.397 1.00 96.69 105 ILE A C 1
ATOM 826 O O . ILE A 1 105 ? 5.726 -7.099 -3.029 1.00 96.69 105 ILE A O 1
ATOM 830 N N . ALA A 1 106 ? 3.668 -7.957 -2.854 1.00 96.56 106 ALA A N 1
ATOM 831 C CA . ALA A 1 106 ? 3.756 -8.684 -4.117 1.00 96.56 106 ALA A CA 1
ATOM 832 C C . ALA A 1 106 ? 3.938 -7.755 -5.335 1.00 96.56 106 ALA A C 1
ATOM 834 O O . ALA A 1 106 ? 4.560 -8.168 -6.312 1.00 96.56 106 ALA A O 1
ATOM 835 N N . VAL A 1 107 ? 3.457 -6.507 -5.276 1.00 97.12 107 VAL A N 1
ATOM 836 C CA . VAL A 1 107 ? 3.556 -5.533 -6.378 1.00 97.12 107 VAL A CA 1
ATOM 837 C C . VAL A 1 107 ? 5.006 -5.145 -6.700 1.00 97.12 107 VAL A C 1
ATOM 839 O O . VAL A 1 107 ? 5.435 -5.397 -7.828 1.00 97.12 107 VAL A O 1
ATOM 842 N N . PRO A 1 108 ? 5.816 -4.595 -5.773 1.00 97.69 108 PRO A N 1
ATOM 843 C CA . PRO A 1 108 ? 7.208 -4.283 -6.074 1.00 97.69 108 PRO A CA 1
ATOM 844 C C . PRO A 1 108 ? 8.027 -5.543 -6.352 1.00 97.69 108 PRO A C 1
ATOM 846 O O . PRO A 1 108 ? 8.954 -5.477 -7.148 1.00 97.69 108 PRO A O 1
ATOM 849 N N . VAL A 1 109 ? 7.686 -6.705 -5.779 1.00 97.81 109 VAL A N 1
ATOM 850 C CA . VAL A 1 109 ? 8.343 -7.972 -6.151 1.00 97.81 109 VAL A CA 1
ATOM 851 C C . VAL A 1 109 ? 8.100 -8.292 -7.628 1.00 97.81 109 VAL A C 1
ATOM 853 O O . VAL A 1 109 ? 9.051 -8.576 -8.351 1.00 97.81 109 VAL A O 1
ATOM 856 N N . ALA A 1 110 ? 6.854 -8.194 -8.099 1.00 97.31 110 ALA A N 1
ATOM 857 C CA . ALA A 1 110 ? 6.520 -8.401 -9.505 1.00 97.31 110 ALA A CA 1
ATOM 858 C C . ALA A 1 110 ? 7.215 -7.378 -10.416 1.00 97.31 110 ALA A C 1
ATOM 860 O O . ALA A 1 110 ? 7.762 -7.755 -11.449 1.00 97.31 110 ALA A O 1
ATOM 861 N N . HIS A 1 111 ? 7.263 -6.104 -10.023 1.00 97.75 111 HIS A N 1
ATOM 862 C CA . HIS A 1 111 ? 8.020 -5.091 -10.760 1.00 97.75 111 HIS A CA 1
ATOM 863 C C . HIS A 1 111 ? 9.516 -5.384 -10.794 1.00 97.75 111 HIS A C 1
ATOM 865 O O . HIS A 1 111 ? 10.122 -5.243 -11.845 1.00 97.75 111 HIS A O 1
ATOM 871 N N . GLY A 1 112 ? 10.113 -5.831 -9.689 1.00 96.69 112 GLY A N 1
ATOM 872 C CA . GLY A 1 112 ? 11.525 -6.207 -9.650 1.00 96.69 112 GLY A CA 1
ATOM 873 C C . GLY A 1 112 ? 11.850 -7.344 -10.615 1.00 96.69 112 GLY A C 1
ATOM 874 O O . GLY A 1 112 ? 12.895 -7.314 -11.243 1.00 96.69 112 GLY A O 1
ATOM 875 N N . LEU A 1 113 ? 10.935 -8.302 -10.791 1.00 96.62 113 LEU A N 1
ATOM 876 C CA . LEU A 1 113 ? 11.079 -9.385 -11.773 1.00 96.62 113 LEU A CA 1
ATOM 877 C C . LEU A 1 113 ? 10.903 -8.930 -13.232 1.00 96.62 113 LEU A C 1
ATOM 879 O O . LEU A 1 113 ? 11.306 -9.651 -14.139 1.00 96.62 113 LEU A O 1
ATOM 883 N N . LEU A 1 114 ? 10.240 -7.794 -13.467 1.00 95.44 114 LEU A N 1
ATOM 884 C CA . LEU A 1 114 ? 9.918 -7.294 -14.808 1.00 95.44 114 LEU A CA 1
ATOM 885 C C . LEU A 1 114 ? 10.851 -6.171 -15.280 1.00 95.44 114 LEU A C 1
ATOM 887 O O . LEU A 1 114 ? 11.086 -6.033 -16.480 1.00 95.44 114 LEU A O 1
ATOM 891 N N . PHE A 1 115 ? 11.305 -5.324 -14.358 1.00 95.06 115 PHE A N 1
ATOM 892 C CA . PHE A 1 115 ? 12.003 -4.069 -14.644 1.00 95.06 115 PHE A CA 1
ATOM 893 C C . PHE A 1 115 ? 13.521 -4.162 -14.462 1.00 95.06 115 PHE A C 1
ATOM 895 O O . PHE A 1 115 ? 14.225 -3.283 -14.963 1.00 95.06 115 PHE A O 1
ATOM 902 N N . LEU A 1 116 ? 14.007 -5.171 -13.730 1.00 91.25 116 LEU A N 1
ATOM 903 C CA . LEU A 1 116 ? 15.425 -5.436 -13.464 1.00 91.25 116 LEU A CA 1
ATOM 904 C C . LEU A 1 116 ? 15.862 -6.716 -14.182 1.00 91.25 116 LEU A C 1
ATOM 906 O O . LEU A 1 116 ? 17.022 -6.739 -14.644 1.00 91.25 116 LEU A O 1
#

Secondary structure (DSSP, 8-state):
-PBPHHHHHHHHHHHHHHHHHHHHHHHHHHHHHHHHHHHH-GGGHHHHHHHHHHHHHHHHHHHHHHHHHHHHHHHHB-HHHHTSHHHHHHHHHHHHHHHHHHHHHHHHHHHHHHH-

Radius of gyration: 17.99 Å; Cα contacts (8 Å, |Δi|>4): 90; chains: 1; bounding box: 38×20×53 Å

Solvent-accessible surface area (backbone atoms only — not comparable to full-atom values): 6301 Å² total; per-residue (Å²): 129,62,59,50,70,87,60,49,52,59,49,43,58,68,50,50,53,55,41,54,50,48,54,53,49,49,57,52,50,49,56,49,48,56,52,48,35,73,73,66,35,74,88,42,16,62,64,52,42,54,51,41,44,54,52,42,53,52,46,48,50,45,51,52,53,49,49,54,50,36,53,54,49,61,72,43,45,30,71,75,48,48,74,35,76,70,44,47,48,43,72,56,43,59,60,56,51,52,55,49,51,54,57,52,55,47,46,42,54,53,39,48,76,74,40,109

Foldseek 3Di:
DADDPVRVVVVCVVQVVVLVVLLVVLVVLLVVLVVVCVVVDQVCLVVSLVVNVVSLVVSLVSLVVSLVVLVVNLVRHDPVQCPDPVVVVSVVSNVVSVVSNVVSVVSSVVSVVVRD

Mean predicted aligned error: 5.11 Å